Protein AF-K2FCQ3-F1 (afdb_monomer_lite)

Secondary structure (DSSP, 8-state):
---TTEEEEBTTT--EEEHHHHHHHHHHHHHHHHHHTTTS-EEE---GGGHHHHHHHHHHHTTT-TTEEEPPTTS-SHHHHHH-SEEEE-SSP-HHHHHHHHH-TT-EEEEE-TT-BTTGGGGTT-TT-EEE--HHHHHHHHHHHHTT----------TTS----HHHHHHT--

Fo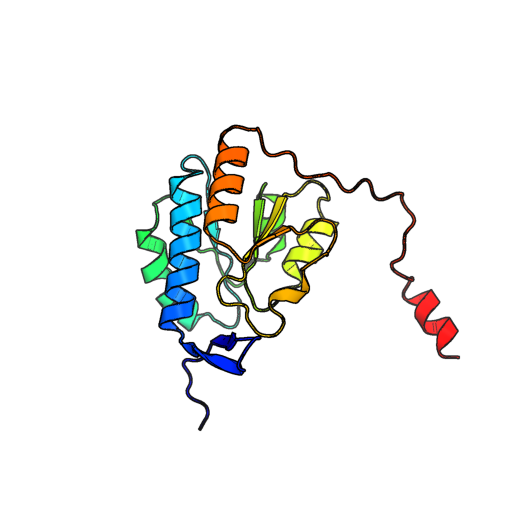ldseek 3Di:
DPPPFFDFAAQPPRHTDGNVNVLVVVLVLLLLLCVLVVVAAAEDADAQVCVVVVVVSCVSNVVSDPRYDYDHNPDDLVVVLVVDLEAEAEPPDDCSQVVSCVVPQNRQAEYEYCRNGRNSCVCPVPQSYHYHNDPVVVSVQSNCVSVVNRDDPGDPDPPDPDPQDPVNVVVVVD

Structure (mmCIF, N/CA/C/O backbone):
data_AF-K2FCQ3-F1
#
_entry.id   AF-K2FCQ3-F1
#
loop_
_atom_site.group_PDB
_atom_site.id
_atom_site.type_symbol
_atom_site.label_atom_id
_atom_site.label_alt_id
_atom_site.label_comp_id
_atom_site.label_asym_id
_atom_site.label_entity_id
_atom_site.label_seq_id
_atom_site.pdbx_PDB_ins_code
_atom_site.Cartn_x
_atom_site.Cartn_y
_atom_site.Cartn_z
_atom_site.occupancy
_atom_site.B_iso_or_equiv
_atom_site.auth_seq_id
_atom_site.auth_comp_id
_atom_site.auth_asym_id
_atom_site.auth_atom_id
_atom_site.pdbx_PDB_model_num
ATOM 1 N N . MET A 1 1 ? 17.551 -10.533 -24.564 1.00 32.94 1 MET A N 1
ATOM 2 C CA . MET A 1 1 ? 18.135 -9.844 -23.392 1.00 32.94 1 MET A CA 1
ATOM 3 C C . MET A 1 1 ? 17.050 -8.946 -22.824 1.00 32.94 1 MET A C 1
ATOM 5 O O . MET A 1 1 ? 16.776 -7.915 -23.417 1.00 32.94 1 MET A O 1
ATOM 9 N N . VAL A 1 2 ? 16.340 -9.397 -21.786 1.00 31.14 2 VAL A N 1
ATOM 10 C CA . VAL A 1 2 ? 15.328 -8.575 -21.105 1.00 31.14 2 VAL A CA 1
ATOM 11 C C . VAL A 1 2 ? 16.051 -7.861 -19.976 1.00 31.14 2 VAL A C 1
ATOM 13 O O . VAL A 1 2 ? 16.659 -8.511 -19.127 1.00 31.14 2 VAL A O 1
ATOM 16 N N . ASP A 1 3 ? 16.061 -6.538 -20.039 1.00 34.69 3 ASP A N 1
ATOM 17 C CA . ASP A 1 3 ? 16.759 -5.689 -19.086 1.00 34.69 3 ASP A CA 1
ATOM 18 C C . ASP A 1 3 ? 16.170 -5.890 -17.679 1.00 34.69 3 ASP A C 1
ATOM 20 O O . ASP A 1 3 ? 14.957 -5.797 -17.467 1.00 34.69 3 ASP A O 1
ATOM 24 N N . VAL A 1 4 ? 17.034 -6.203 -16.713 1.00 42.88 4 VAL A N 1
ATOM 25 C CA . VAL A 1 4 ? 16.699 -6.780 -15.392 1.00 42.88 4 VAL A CA 1
ATOM 26 C C . VAL A 1 4 ? 16.062 -5.750 -14.428 1.00 42.88 4 VAL A C 1
ATOM 28 O O . VAL A 1 4 ? 15.796 -6.048 -13.264 1.00 42.88 4 VAL A O 1
ATOM 31 N N . ASN A 1 5 ? 15.731 -4.552 -14.921 1.00 55.28 5 ASN A N 1
ATOM 32 C CA . ASN A 1 5 ? 15.358 -3.370 -14.129 1.00 55.28 5 ASN A CA 1
ATOM 33 C C . ASN A 1 5 ? 13.933 -2.847 -14.416 1.00 55.28 5 ASN A C 1
ATOM 35 O O . ASN A 1 5 ? 13.648 -1.657 -14.251 1.00 55.28 5 ASN A O 1
ATOM 39 N N . THR A 1 6 ? 13.029 -3.707 -14.889 1.00 55.84 6 THR A N 1
ATOM 40 C CA . THR A 1 6 ? 11.646 -3.339 -15.245 1.00 55.84 6 THR A CA 1
ATOM 41 C C . THR A 1 6 ? 10.645 -3.960 -14.265 1.00 55.84 6 THR A C 1
ATOM 43 O O . THR A 1 6 ? 10.781 -5.123 -13.886 1.00 55.84 6 THR A O 1
ATOM 46 N N . TYR A 1 7 ? 9.673 -3.163 -13.795 1.00 70.69 7 TYR A N 1
ATOM 47 C CA . TYR A 1 7 ? 8.660 -3.600 -12.812 1.00 70.69 7 TYR A CA 1
ATOM 48 C C . TYR A 1 7 ? 7.271 -3.814 -13.422 1.00 70.69 7 TYR A C 1
ATOM 50 O O . TYR A 1 7 ? 6.465 -4.504 -12.812 1.00 70.69 7 TYR A O 1
ATOM 58 N N . GLY A 1 8 ? 7.008 -3.269 -14.613 1.00 83.19 8 GLY A N 1
ATOM 59 C CA . GLY A 1 8 ? 5.718 -3.371 -15.290 1.00 83.19 8 GLY A CA 1
ATOM 60 C C . GLY A 1 8 ? 5.649 -2.501 -16.545 1.00 83.19 8 GLY A C 1
ATOM 61 O O . GLY A 1 8 ? 6.629 -1.848 -16.922 1.00 83.19 8 GLY A O 1
ATOM 62 N N . HIS A 1 9 ? 4.478 -2.485 -17.178 1.00 90.19 9 HIS A N 1
ATOM 63 C CA . HIS A 1 9 ? 4.165 -1.646 -18.338 1.00 90.19 9 HIS A CA 1
ATOM 64 C C . HIS A 1 9 ? 2.993 -0.732 -17.999 1.00 90.19 9 HIS A C 1
ATOM 66 O O . HIS A 1 9 ? 2.107 -1.131 -17.245 1.00 90.19 9 HIS A O 1
ATOM 72 N N . ARG A 1 10 ? 2.952 0.472 -18.567 1.00 93.00 10 ARG A N 1
ATOM 73 C CA . ARG A 1 10 ? 1.770 1.333 -18.457 1.00 93.00 10 ARG A CA 1
ATOM 74 C C . ARG A 1 10 ? 0.632 0.785 -19.312 1.00 93.00 10 ARG A C 1
ATOM 76 O O . ARG A 1 10 ? 0.857 0.302 -20.417 1.00 93.00 10 ARG A O 1
ATOM 83 N N . ARG A 1 11 ? -0.595 0.883 -18.816 1.00 93.62 11 ARG A N 1
ATOM 84 C CA . ARG A 1 11 ? -1.807 0.384 -19.476 1.00 93.62 11 ARG A CA 1
ATOM 85 C C . ARG A 1 11 ? -2.165 1.171 -20.736 1.00 93.62 11 ARG A C 1
ATOM 87 O O . ARG A 1 11 ? -2.703 0.591 -21.668 1.00 93.62 11 ARG A O 1
ATOM 94 N N . ASP A 1 12 ? -1.887 2.471 -20.761 1.00 92.56 12 ASP A N 1
ATOM 95 C CA . ASP A 1 12 ? -2.288 3.386 -21.836 1.00 92.56 12 ASP A CA 1
ATOM 96 C C . ASP A 1 12 ? -1.454 3.227 -23.114 1.00 92.56 12 ASP A C 1
ATOM 98 O O . ASP A 1 12 ? -1.988 3.316 -24.217 1.00 92.56 12 ASP A O 1
ATOM 102 N N . ASN A 1 13 ? -0.149 3.000 -22.970 1.00 93.50 13 ASN A N 1
ATOM 103 C CA . ASN A 1 13 ? 0.795 3.025 -24.091 1.00 93.50 13 ASN A CA 1
ATOM 104 C C . ASN A 1 13 ? 1.791 1.857 -24.100 1.00 93.50 13 ASN A C 1
ATOM 106 O O . ASN A 1 13 ? 2.672 1.822 -24.957 1.00 93.50 13 ASN A O 1
ATOM 110 N N . LEU A 1 14 ? 1.674 0.920 -23.152 1.00 90.44 14 LEU A N 1
ATOM 111 C CA . LEU A 1 14 ? 2.567 -0.233 -22.993 1.00 90.44 14 LEU A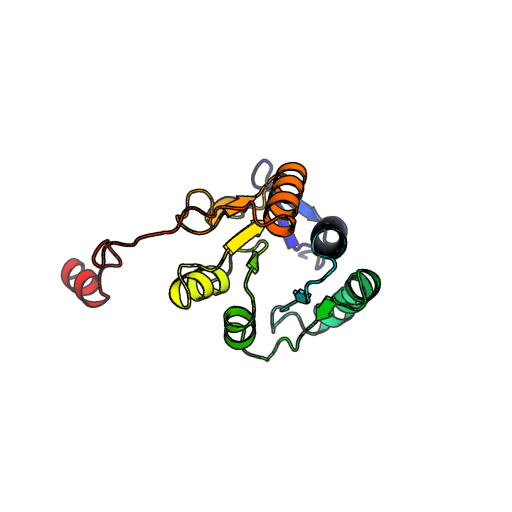 CA 1
ATOM 112 C C . LEU A 1 14 ? 4.049 0.145 -22.848 1.00 90.44 14 LEU A C 1
ATOM 114 O O . LEU A 1 14 ? 4.922 -0.700 -23.025 1.00 90.44 14 LEU A O 1
ATOM 118 N N . SER A 1 15 ? 4.364 1.398 -22.507 1.00 92.69 15 SER A N 1
ATOM 119 C CA . SER A 1 15 ? 5.738 1.792 -22.207 1.00 92.69 15 SER A CA 1
ATOM 120 C C . SER A 1 15 ? 6.190 1.161 -20.896 1.00 92.69 15 SER A C 1
ATOM 122 O O . SER A 1 15 ? 5.406 0.955 -19.965 1.00 92.69 15 SER A O 1
ATOM 124 N N . LEU A 1 16 ? 7.481 0.849 -20.826 1.00 91.12 16 LEU A N 1
ATOM 125 C CA . LEU A 1 16 ? 8.095 0.302 -19.625 1.00 91.12 16 LEU A CA 1
ATOM 126 C C . LEU A 1 16 ? 8.048 1.324 -18.489 1.00 91.12 16 LEU A C 1
ATOM 128 O O . LEU A 1 16 ? 8.357 2.499 -18.690 1.00 91.12 16 LEU A O 1
ATOM 132 N N . ILE A 1 17 ? 7.727 0.855 -17.284 1.00 89.31 17 ILE A N 1
ATOM 133 C CA . ILE A 1 17 ? 7.863 1.645 -16.061 1.00 89.31 17 ILE A CA 1
ATOM 134 C C . ILE A 1 17 ? 9.271 1.394 -15.499 1.00 89.31 17 ILE A C 1
ATOM 136 O O . ILE A 1 17 ? 9.564 0.269 -15.070 1.00 89.31 17 ILE A O 1
ATOM 140 N N . PRO A 1 18 ? 10.161 2.405 -15.478 1.00 88.00 18 PRO A N 1
ATOM 141 C CA . PRO A 1 18 ? 11.502 2.238 -14.935 1.00 88.00 18 PRO A CA 1
ATOM 142 C C . PRO A 1 18 ? 11.459 1.946 -13.432 1.00 88.00 18 PRO A C 1
ATOM 144 O O . PRO A 1 18 ? 10.721 2.601 -12.692 1.00 88.00 18 PRO A O 1
ATOM 147 N N . GLU A 1 19 ? 12.324 1.049 -12.950 1.00 82.44 19 GLU A N 1
ATOM 148 C CA . GLU A 1 19 ? 12.461 0.736 -11.518 1.00 82.44 19 GLU A CA 1
ATOM 149 C C . GLU A 1 19 ? 12.545 1.988 -10.640 1.00 82.44 19 GLU A C 1
ATOM 151 O O . GLU A 1 19 ? 11.828 2.119 -9.652 1.00 82.44 19 GLU A O 1
ATOM 156 N N . LYS A 1 20 ? 13.385 2.956 -11.017 1.00 83.12 20 LYS A N 1
ATOM 157 C CA . LYS A 1 20 ? 13.566 4.182 -10.233 1.00 83.12 20 LYS A CA 1
ATOM 158 C C . LYS A 1 20 ? 12.267 4.974 -10.078 1.00 83.12 20 LYS A C 1
ATOM 160 O O . LYS A 1 20 ? 12.042 5.561 -9.021 1.00 83.12 20 LYS A O 1
ATOM 165 N N . GLU A 1 21 ? 11.437 5.012 -11.116 1.00 87.81 21 GLU A N 1
ATOM 166 C CA . GLU A 1 21 ? 10.141 5.689 -11.071 1.00 87.81 21 GLU A CA 1
ATOM 167 C C . GLU A 1 21 ? 9.194 4.959 -10.113 1.00 87.81 21 GLU A C 1
ATOM 169 O O . GLU A 1 21 ? 8.630 5.565 -9.201 1.00 87.81 21 GLU A O 1
ATOM 174 N N . TYR A 1 22 ? 9.134 3.638 -10.255 1.00 84.19 22 TYR A N 1
ATOM 175 C CA . TYR A 1 22 ? 8.315 2.748 -9.446 1.00 84.19 22 TYR A CA 1
ATOM 176 C C . TYR A 1 22 ? 8.637 2.832 -7.947 1.00 84.19 22 TYR A C 1
ATOM 178 O O . TYR A 1 22 ? 7.762 3.029 -7.095 1.00 84.19 22 TYR A O 1
ATOM 186 N N . LEU A 1 23 ? 9.927 2.746 -7.616 1.00 83.50 23 LEU A N 1
ATOM 187 C CA . LEU A 1 23 ? 10.426 2.860 -6.249 1.00 83.50 23 LEU A CA 1
ATOM 188 C C . LEU A 1 23 ? 10.130 4.235 -5.662 1.00 83.50 23 LEU A C 1
ATOM 190 O O . LEU A 1 23 ? 9.672 4.336 -4.521 1.00 83.50 23 LEU A O 1
ATOM 194 N N . ARG A 1 24 ? 10.352 5.295 -6.446 1.00 86.06 24 ARG A N 1
ATOM 195 C CA . ARG A 1 24 ? 10.111 6.670 -6.013 1.00 86.06 24 ARG A CA 1
ATOM 196 C C . ARG A 1 24 ? 8.643 6.883 -5.647 1.00 86.06 24 ARG A C 1
ATOM 198 O O . ARG A 1 24 ? 8.379 7.448 -4.587 1.00 86.06 24 ARG A O 1
ATOM 205 N N . SER A 1 25 ? 7.705 6.387 -6.450 1.00 88.19 25 SER A N 1
ATOM 206 C CA . SER A 1 25 ? 6.272 6.474 -6.143 1.00 88.19 25 SER A CA 1
ATOM 207 C C . SER A 1 25 ? 5.903 5.734 -4.864 1.00 88.19 25 SER A C 1
ATOM 209 O O . SER A 1 25 ? 5.236 6.301 -4.001 1.00 88.19 25 SER A O 1
ATOM 211 N N . ARG A 1 26 ? 6.398 4.505 -4.672 1.00 88.44 26 ARG A N 1
ATOM 212 C CA . ARG A 1 26 ? 6.144 3.744 -3.435 1.00 88.44 26 ARG A CA 1
ATOM 213 C C . ARG A 1 26 ? 6.693 4.459 -2.198 1.00 88.44 26 ARG A C 1
ATOM 215 O O . ARG A 1 26 ? 5.990 4.580 -1.197 1.00 88.44 26 ARG A O 1
ATOM 222 N N . VAL A 1 27 ? 7.918 4.984 -2.276 1.00 88.19 27 VAL A N 1
ATOM 223 C CA . VAL A 1 27 ? 8.525 5.799 -1.207 1.00 88.19 27 VAL A CA 1
ATOM 224 C C . VAL A 1 27 ? 7.686 7.045 -0.924 1.00 88.19 27 VAL A C 1
ATOM 226 O O . VAL A 1 27 ? 7.444 7.363 0.239 1.00 88.19 27 VAL A O 1
ATOM 229 N N . PHE A 1 28 ? 7.202 7.740 -1.957 1.00 90.50 28 PHE A N 1
ATOM 230 C CA . PHE A 1 28 ? 6.322 8.896 -1.778 1.00 90.50 28 PHE A CA 1
ATOM 231 C C . PHE A 1 28 ? 5.030 8.534 -1.054 1.00 90.50 28 PHE A C 1
ATOM 233 O O . PHE A 1 28 ? 4.646 9.239 -0.122 1.00 90.50 28 PHE A O 1
ATOM 240 N N . VAL A 1 29 ? 4.393 7.427 -1.433 1.00 93.25 29 VAL A N 1
ATOM 241 C CA . VAL A 1 29 ? 3.171 6.940 -0.784 1.00 93.25 29 VAL A CA 1
ATOM 242 C C . VAL A 1 29 ? 3.438 6.612 0.688 1.00 93.25 29 VAL A C 1
ATOM 244 O O . VAL A 1 29 ? 2.710 7.085 1.560 1.00 93.25 29 VAL A O 1
ATOM 247 N N . ILE A 1 30 ? 4.520 5.895 0.999 1.00 92.25 30 ILE A N 1
ATOM 248 C CA . ILE A 1 30 ? 4.898 5.565 2.385 1.00 92.25 30 ILE A CA 1
ATOM 249 C C . ILE A 1 30 ? 5.188 6.829 3.203 1.00 92.25 30 ILE A C 1
ATOM 251 O O . ILE A 1 30 ? 4.703 6.960 4.328 1.00 92.25 30 ILE A O 1
ATOM 255 N N . ASN A 1 31 ? 5.924 7.790 2.640 1.00 91.25 31 ASN A N 1
ATOM 256 C CA . ASN A 1 31 ? 6.194 9.076 3.285 1.00 91.25 31 ASN A CA 1
ATOM 257 C C . ASN A 1 31 ? 4.917 9.875 3.539 1.00 91.25 31 ASN A C 1
ATOM 259 O O . ASN A 1 31 ? 4.753 10.463 4.609 1.00 91.25 31 ASN A O 1
ATOM 263 N N . LEU A 1 32 ? 3.997 9.882 2.576 1.00 94.19 32 LEU A N 1
ATOM 264 C CA . LEU A 1 32 ? 2.711 10.551 2.707 1.00 94.19 32 LEU A CA 1
ATOM 265 C C . LEU A 1 32 ? 1.891 9.948 3.855 1.00 94.19 32 LEU A C 1
ATOM 267 O O . LEU A 1 32 ? 1.424 10.692 4.723 1.00 94.19 32 LEU A O 1
ATOM 271 N N . VAL A 1 33 ? 1.783 8.616 3.900 1.00 95.12 33 VAL A N 1
ATOM 272 C CA . VAL A 1 33 ? 1.100 7.884 4.979 1.00 95.12 33 VAL A CA 1
ATOM 273 C C . VAL A 1 33 ? 1.762 8.177 6.324 1.00 95.12 33 VAL A C 1
ATOM 275 O O . VAL A 1 33 ? 1.085 8.612 7.252 1.00 95.12 33 VAL A O 1
ATOM 278 N N . SER A 1 34 ? 3.085 8.026 6.414 1.00 93.19 34 SER A N 1
ATOM 279 C CA . SER A 1 34 ? 3.877 8.274 7.627 1.00 93.19 34 SER A CA 1
ATOM 280 C C . SER A 1 34 ? 3.715 9.700 8.160 1.00 93.19 34 SER A C 1
ATOM 282 O O . SER A 1 34 ? 3.581 9.913 9.365 1.00 93.19 34 SER A O 1
ATOM 284 N N . A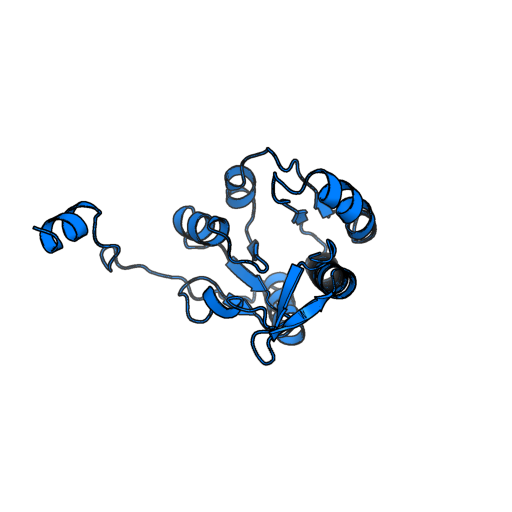RG A 1 35 ? 3.672 10.696 7.269 1.00 93.50 35 ARG A N 1
ATOM 285 C CA . ARG A 1 35 ? 3.500 12.106 7.638 1.00 93.50 35 ARG A CA 1
ATOM 286 C C . ARG A 1 35 ? 2.087 12.402 8.140 1.00 93.50 35 ARG A C 1
ATOM 288 O O . ARG A 1 35 ? 1.926 13.088 9.149 1.00 93.50 35 ARG A O 1
ATOM 295 N N . ILE A 1 36 ? 1.058 11.928 7.435 1.00 95.69 36 ILE A N 1
ATOM 296 C CA . ILE A 1 36 ? -0.339 12.245 7.769 1.00 95.69 36 ILE A CA 1
ATOM 297 C C . ILE A 1 36 ? -0.795 11.438 8.986 1.00 95.69 36 ILE A C 1
ATOM 299 O O . ILE A 1 36 ? -1.295 12.015 9.956 1.00 95.69 36 ILE A O 1
ATOM 303 N N . LEU A 1 37 ? -0.563 10.126 8.965 1.00 94.19 37 LEU A N 1
ATOM 304 C CA . LEU A 1 37 ? -0.894 9.186 10.032 1.00 94.19 37 LEU A CA 1
ATOM 305 C C . LEU A 1 37 ? 0.286 9.028 11.000 1.00 94.19 37 LEU A C 1
ATOM 307 O O . LEU A 1 37 ? 0.668 7.928 11.378 1.00 94.19 37 LEU A O 1
ATOM 311 N N . SER A 1 38 ? 0.857 10.144 11.454 1.00 92.19 38 SER A N 1
ATOM 312 C CA . SER A 1 38 ? 2.121 10.166 12.205 1.00 92.19 38 SER A CA 1
ATOM 313 C C . SER A 1 38 ? 2.129 9.391 13.520 1.00 92.19 38 SER A C 1
ATOM 315 O O . SER A 1 38 ? 3.201 9.126 14.058 1.00 92.19 38 SER A O 1
ATOM 317 N N . LYS A 1 39 ? 0.969 9.024 14.072 1.00 91.94 39 LYS A N 1
ATOM 318 C CA . LYS A 1 39 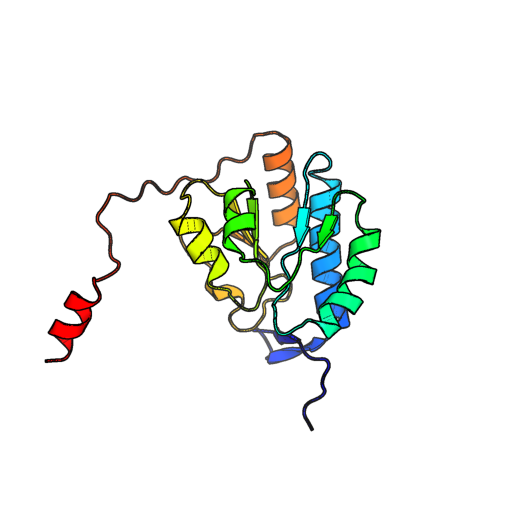? 0.853 8.191 15.283 1.00 91.94 39 LYS A CA 1
ATOM 319 C C . LYS A 1 39 ? 0.850 6.685 14.991 1.00 91.94 39 LYS A C 1
ATOM 321 O O . LYS A 1 39 ? 1.023 5.909 15.924 1.00 91.94 39 LYS A O 1
ATOM 326 N N . TRP A 1 40 ? 0.704 6.292 13.732 1.00 93.12 40 TRP A N 1
ATOM 327 C CA . TRP A 1 40 ? 0.526 4.910 13.306 1.00 93.12 40 TRP A CA 1
ATOM 328 C C . TRP A 1 40 ? 1.870 4.219 13.062 1.00 93.12 40 TRP A C 1
ATOM 330 O O . TRP A 1 40 ? 2.879 4.867 12.772 1.00 93.12 40 TRP A O 1
ATOM 340 N N . ARG A 1 41 ? 1.882 2.891 13.206 1.00 94.25 41 ARG A N 1
ATOM 341 C CA . ARG A 1 41 ? 2.999 2.034 12.786 1.00 94.25 41 ARG A CA 1
ATOM 342 C C . ARG A 1 41 ? 2.731 1.548 11.367 1.00 94.25 41 ARG A C 1
ATOM 344 O O . ARG A 1 41 ? 1.591 1.233 11.043 1.00 94.25 41 ARG A O 1
ATOM 351 N N . ILE A 1 42 ? 3.770 1.493 10.540 1.00 93.81 42 ILE A N 1
ATOM 352 C CA . ILE A 1 42 ? 3.667 1.061 9.144 1.00 93.81 42 ILE A CA 1
ATOM 353 C C . ILE A 1 42 ? 4.516 -0.191 8.975 1.00 93.81 42 ILE A C 1
ATOM 355 O O . ILE A 1 42 ? 5.724 -0.150 9.203 1.00 93.81 42 ILE A O 1
ATOM 359 N N . TYR A 1 43 ? 3.886 -1.283 8.552 1.00 93.31 43 TYR A N 1
ATOM 360 C CA . TYR A 1 43 ? 4.560 -2.533 8.217 1.00 93.31 43 TYR A CA 1
ATOM 361 C C . TYR A 1 43 ? 4.640 -2.670 6.698 1.00 93.31 43 TYR A C 1
ATOM 363 O O . TYR A 1 43 ? 3.620 -2.664 6.014 1.00 93.31 43 TYR A O 1
ATOM 371 N N . ILE A 1 44 ? 5.853 -2.785 6.163 1.00 91.31 44 ILE A N 1
ATOM 372 C CA . ILE A 1 44 ? 6.085 -3.061 4.744 1.00 91.31 44 ILE A CA 1
ATOM 373 C C . ILE A 1 44 ? 6.341 -4.555 4.617 1.00 91.31 44 ILE A C 1
ATOM 375 O O . ILE A 1 44 ? 7.385 -5.026 5.068 1.00 91.31 44 ILE A O 1
ATOM 379 N N . LYS A 1 45 ? 5.397 -5.284 4.006 1.00 90.56 45 LYS A N 1
ATOM 380 C CA . LYS A 1 45 ? 5.520 -6.717 3.721 1.00 90.56 45 LYS A CA 1
ATOM 381 C C . LYS A 1 45 ? 6.081 -6.938 2.314 1.00 90.56 45 LYS A C 1
ATOM 383 O O . LYS A 1 45 ? 5.341 -6.811 1.340 1.00 90.56 45 LYS A O 1
ATOM 388 N N . PRO A 1 46 ? 7.371 -7.269 2.177 1.00 86.12 46 PRO A N 1
ATOM 389 C CA . PRO A 1 46 ? 7.937 -7.574 0.875 1.00 86.12 46 PRO A CA 1
ATOM 390 C C . PRO A 1 46 ? 7.520 -8.955 0.352 1.00 86.12 46 PRO A C 1
ATOM 392 O O . PRO A 1 46 ? 7.146 -9.853 1.117 1.00 86.12 46 PRO A O 1
ATOM 395 N N . HIS A 1 47 ? 7.657 -9.134 -0.965 1.00 82.25 47 HIS A N 1
ATOM 396 C CA . HIS A 1 47 ? 7.501 -10.428 -1.622 1.00 82.25 47 HIS A CA 1
ATOM 397 C C . HIS A 1 47 ? 8.684 -11.357 -1.268 1.00 82.25 47 HIS A C 1
ATOM 399 O O . HIS A 1 47 ? 9.836 -10.903 -1.315 1.00 82.25 47 HIS A O 1
ATOM 405 N N . PRO A 1 48 ? 8.445 -12.645 -0.942 1.00 79.56 48 PRO A N 1
ATOM 406 C CA . PRO A 1 48 ? 9.496 -13.572 -0.508 1.00 79.56 48 PRO A CA 1
ATOM 407 C C . PRO A 1 48 ? 10.574 -13.796 -1.571 1.00 79.56 48 PRO A C 1
ATOM 409 O O . PRO A 1 48 ? 11.756 -13.849 -1.251 1.00 79.56 48 PRO A O 1
ATOM 412 N N . MET A 1 49 ? 10.194 -13.831 -2.851 1.00 76.19 49 MET A N 1
ATOM 413 C CA . MET A 1 49 ? 11.148 -14.039 -3.952 1.00 76.19 49 MET A CA 1
ATOM 414 C C . MET A 1 49 ? 12.041 -12.829 -4.257 1.00 76.19 49 MET A C 1
ATOM 416 O O . MET A 1 49 ? 12.879 -12.897 -5.148 1.00 76.19 49 MET A O 1
ATOM 420 N N . TRP A 1 50 ? 11.858 -11.704 -3.564 1.00 70.88 50 TRP A N 1
ATOM 421 C CA . TRP A 1 50 ? 12.602 -10.466 -3.816 1.00 70.88 50 TRP A CA 1
ATOM 422 C C . TRP A 1 50 ? 13.649 -10.183 -2.734 1.00 70.88 50 TRP A C 1
ATOM 424 O O . TRP A 1 50 ? 13.996 -9.026 -2.524 1.00 70.88 50 TRP A O 1
ATOM 434 N N . ALA A 1 51 ? 14.148 -11.212 -2.039 1.00 61.66 51 ALA A N 1
ATOM 435 C CA . ALA A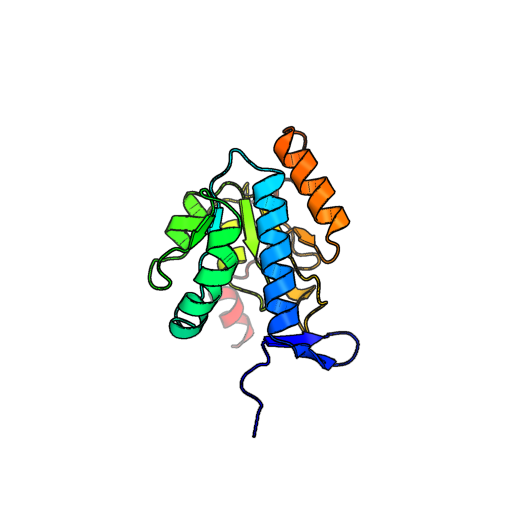 1 51 ? 15.051 -11.088 -0.888 1.00 61.66 51 ALA A CA 1
ATOM 436 C C . ALA A 1 51 ? 16.195 -10.073 -1.101 1.00 61.66 51 ALA A C 1
ATOM 438 O O . ALA A 1 51 ? 16.346 -9.157 -0.292 1.00 61.66 51 ALA A O 1
ATOM 439 N N . ASP A 1 52 ? 16.909 -10.146 -2.227 1.00 61.12 52 ASP A N 1
ATOM 440 C CA . ASP A 1 52 ? 18.006 -9.216 -2.533 1.00 61.12 52 ASP A CA 1
ATOM 441 C C . ASP A 1 52 ? 17.511 -7.786 -2.783 1.00 61.12 52 ASP A C 1
ATOM 443 O O . ASP A 1 52 ? 18.062 -6.822 -2.250 1.00 61.12 52 ASP A O 1
ATOM 447 N N . ARG A 1 53 ? 16.407 -7.627 -3.525 1.00 65.50 53 ARG A N 1
ATOM 448 C CA . ARG A 1 53 ? 15.775 -6.317 -3.766 1.00 65.50 53 ARG A CA 1
ATOM 449 C C . ARG A 1 53 ? 15.236 -5.708 -2.472 1.00 65.50 53 ARG A C 1
ATOM 451 O O . ARG A 1 53 ? 15.293 -4.494 -2.307 1.00 65.50 53 ARG A O 1
ATOM 458 N N . ASN A 1 54 ? 14.790 -6.521 -1.517 1.00 63.50 54 ASN A N 1
ATOM 459 C CA . ASN A 1 54 ? 14.288 -6.056 -0.223 1.00 63.50 54 ASN A CA 1
ATOM 460 C C . ASN A 1 54 ? 15.380 -5.375 0.616 1.00 63.50 54 ASN A C 1
ATOM 462 O O . ASN A 1 54 ? 15.089 -4.410 1.323 1.00 63.50 54 ASN A O 1
ATOM 466 N N . ILE A 1 55 ? 16.639 -5.810 0.488 1.00 61.97 55 ILE A N 1
ATOM 467 C CA . ILE A 1 55 ? 17.793 -5.149 1.119 1.00 61.97 55 ILE A CA 1
ATOM 468 C C . ILE A 1 55 ? 18.021 -3.758 0.504 1.00 61.97 55 ILE A C 1
ATOM 470 O O . ILE A 1 55 ? 18.288 -2.796 1.226 1.00 61.97 55 ILE A O 1
ATOM 474 N N . TYR A 1 56 ? 17.862 -3.613 -0.815 1.00 65.06 56 TYR A N 1
ATOM 475 C CA . TYR A 1 56 ? 17.930 -2.304 -1.477 1.00 65.06 56 TYR A CA 1
ATOM 476 C C . TYR A 1 56 ? 16.752 -1.404 -1.091 1.00 65.06 56 TYR A C 1
ATOM 478 O O . TYR A 1 56 ? 16.959 -0.241 -0.744 1.00 65.06 56 TYR A O 1
ATOM 486 N N . LEU A 1 57 ? 15.533 -1.948 -1.065 1.00 66.38 57 LEU A N 1
ATOM 487 C CA . LEU A 1 57 ? 14.320 -1.254 -0.623 1.00 66.38 57 LEU A CA 1
ATOM 488 C C . LEU A 1 57 ? 14.437 -0.738 0.814 1.00 66.38 57 LEU A C 1
ATOM 490 O O . LEU A 1 57 ? 13.969 0.362 1.116 1.00 66.38 57 LEU A O 1
ATOM 494 N N . LYS A 1 58 ? 15.121 -1.489 1.684 1.00 69.81 58 LYS A N 1
ATOM 495 C CA . LYS A 1 58 ? 15.388 -1.091 3.067 1.00 69.81 58 LYS A CA 1
ATOM 496 C C . LYS A 1 58 ? 16.084 0.259 3.168 1.00 69.81 58 LYS A C 1
ATOM 498 O O . LYS A 1 58 ? 15.590 1.119 3.891 1.00 69.81 58 LYS A O 1
ATOM 503 N N . LYS A 1 59 ? 17.088 0.526 2.330 1.00 71.94 59 LYS A N 1
ATOM 504 C CA . LYS A 1 59 ? 17.768 1.835 2.286 1.00 71.94 59 LYS A CA 1
ATOM 505 C C . LYS A 1 59 ? 16.831 2.994 1.919 1.00 71.94 59 LYS A C 1
ATOM 507 O O . LYS A 1 59 ? 17.003 4.110 2.407 1.00 71.94 59 LYS A O 1
ATOM 512 N N . TYR A 1 60 ? 15.841 2.750 1.061 1.00 73.00 60 TYR A N 1
ATOM 513 C CA . TYR A 1 60 ? 14.876 3.776 0.658 1.00 73.00 60 TYR A CA 1
ATOM 514 C C . TYR A 1 60 ? 13.821 4.039 1.737 1.00 73.00 60 TYR A C 1
ATOM 516 O O . TYR A 1 60 ? 13.416 5.185 1.938 1.00 73.00 60 TYR A O 1
ATOM 524 N N . TYR A 1 61 ? 13.388 2.997 2.449 1.00 73.56 61 TYR A N 1
ATOM 525 C CA . TYR A 1 61 ? 12.310 3.106 3.431 1.00 73.56 61 TYR A CA 1
ATOM 526 C C . TYR A 1 61 ? 12.781 3.449 4.848 1.00 73.56 61 TYR A C 1
ATOM 528 O O . TYR A 1 61 ? 12.030 4.089 5.582 1.00 73.56 61 TYR A O 1
ATOM 536 N N . GLU A 1 62 ? 14.017 3.112 5.229 1.00 69.00 62 GLU A N 1
ATOM 537 C CA . GLU A 1 62 ? 14.592 3.466 6.541 1.00 69.00 62 GLU A CA 1
ATOM 538 C C . GLU A 1 62 ? 14.599 4.979 6.793 1.00 69.00 62 GLU A C 1
ATOM 540 O O . GLU A 1 62 ? 14.409 5.430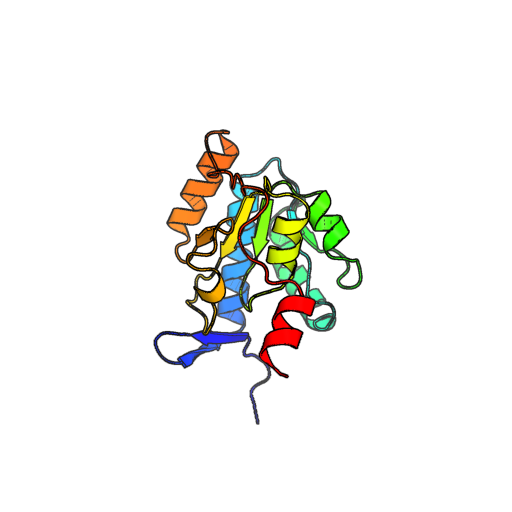 7.922 1.00 69.00 62 GLU A O 1
ATOM 545 N N . ASN A 1 63 ? 14.723 5.772 5.727 1.00 71.06 63 ASN A N 1
ATOM 546 C CA . ASN A 1 63 ? 14.701 7.231 5.803 1.00 71.06 63 ASN A CA 1
ATOM 547 C C . ASN A 1 63 ? 13.283 7.826 5.890 1.00 71.06 63 ASN A C 1
ATOM 549 O O . ASN A 1 63 ? 13.145 9.032 6.087 1.00 71.06 63 ASN A O 1
ATOM 553 N N . CYS A 1 64 ? 12.223 7.020 5.748 1.00 72.50 64 CYS A N 1
ATOM 554 C CA . CYS A 1 64 ? 10.849 7.531 5.707 1.00 72.50 64 CYS A CA 1
ATOM 555 C C . CYS A 1 64 ? 10.314 7.922 7.095 1.00 72.50 64 CYS A C 1
ATOM 557 O O . CYS A 1 64 ? 9.601 8.916 7.233 1.00 72.50 64 CYS A O 1
ATOM 559 N N . SER A 1 65 ? 10.600 7.120 8.129 1.00 76.69 65 SER A N 1
ATOM 560 C CA . SER A 1 65 ? 10.256 7.389 9.537 1.00 76.69 65 SER A CA 1
ATOM 561 C C . SER A 1 65 ? 10.685 6.228 10.428 1.00 76.69 65 SER A C 1
ATOM 563 O O . SER A 1 65 ? 10.594 5.070 10.030 1.00 76.69 65 SER A O 1
ATOM 565 N N . ARG A 1 66 ? 11.006 6.513 11.698 1.00 78.44 66 ARG A N 1
ATOM 566 C CA . ARG A 1 66 ? 11.264 5.489 12.734 1.00 78.44 66 ARG A CA 1
ATOM 567 C C . ARG A 1 66 ? 10.077 4.545 12.995 1.00 78.44 66 ARG A C 1
ATOM 569 O O . ARG A 1 66 ? 10.221 3.579 13.733 1.00 78.44 66 ARG A O 1
ATOM 576 N N . LYS A 1 67 ? 8.894 4.848 12.451 1.00 85.31 67 LYS A N 1
ATOM 577 C CA . LYS A 1 67 ? 7.666 4.044 12.593 1.00 85.31 67 LYS A CA 1
ATOM 578 C C . LYS A 1 67 ? 7.408 3.109 11.413 1.00 85.31 67 LYS A C 1
ATOM 580 O O . LYS A 1 67 ? 6.441 2.350 11.459 1.00 85.31 67 LYS A O 1
ATOM 585 N N . VAL A 1 68 ? 8.238 3.187 10.374 1.00 89.25 68 VAL A N 1
ATOM 586 C CA . VAL A 1 68 ? 8.205 2.279 9.229 1.00 89.25 68 VAL A CA 1
ATOM 587 C C . VAL A 1 68 ? 9.103 1.090 9.545 1.00 89.25 68 VAL A C 1
ATOM 589 O O . VAL A 1 68 ? 10.281 1.253 9.850 1.00 89.25 68 VAL A O 1
ATOM 592 N N . MET A 1 69 ? 8.535 -0.107 9.481 1.00 89.31 69 MET A N 1
ATOM 593 C CA . MET A 1 69 ? 9.230 -1.364 9.709 1.00 89.31 69 MET A CA 1
ATOM 594 C C . MET A 1 69 ? 9.063 -2.245 8.480 1.00 89.31 69 MET A C 1
ATOM 596 O O . MET A 1 69 ? 7.943 -2.546 8.072 1.00 89.31 69 MET A O 1
ATOM 600 N N . ILE A 1 70 ? 10.177 -2.674 7.897 1.00 88.69 70 ILE A N 1
ATOM 601 C CA . ILE A 1 70 ? 10.161 -3.740 6.896 1.00 88.69 70 ILE A CA 1
ATOM 602 C C . ILE A 1 70 ? 10.223 -5.053 7.646 1.00 88.69 70 ILE A C 1
ATOM 604 O O . ILE A 1 70 ? 11.111 -5.255 8.475 1.00 88.69 70 ILE A O 1
ATOM 608 N N . VAL A 1 71 ? 9.257 -5.911 7.364 1.00 89.88 71 VAL A N 1
ATOM 609 C CA . VAL A 1 71 ? 9.114 -7.193 8.045 1.00 89.88 71 VAL A CA 1
ATOM 610 C C . VAL A 1 71 ? 9.767 -8.301 7.234 1.00 89.88 71 VAL A C 1
ATOM 612 O O . VAL A 1 71 ? 10.064 -8.120 6.051 1.00 89.88 71 VAL A O 1
ATOM 615 N N . ASP A 1 72 ? 9.993 -9.445 7.872 1.00 88.00 72 ASP A N 1
ATOM 616 C CA . ASP A 1 72 ? 10.575 -10.605 7.208 1.00 88.00 72 ASP A CA 1
ATOM 617 C C . ASP A 1 72 ? 9.690 -11.042 6.015 1.00 88.00 72 ASP A C 1
ATOM 619 O O . ASP A 1 72 ? 8.484 -11.269 6.186 1.00 88.00 72 ASP A O 1
ATOM 623 N N . PRO A 1 73 ? 10.247 -11.146 4.791 1.00 86.94 73 PRO A N 1
ATOM 624 C CA . PRO A 1 73 ? 9.521 -11.648 3.632 1.00 86.94 73 PRO A CA 1
ATOM 625 C C . PRO A 1 73 ? 8.929 -13.055 3.812 1.00 86.94 73 PRO A C 1
ATOM 627 O O . PRO A 1 73 ? 7.931 -13.357 3.153 1.00 86.94 73 PRO A O 1
ATOM 630 N N . LEU A 1 74 ? 9.521 -13.896 4.664 1.00 88.88 74 LEU A N 1
ATOM 631 C CA . LEU A 1 74 ? 9.091 -15.276 4.910 1.00 88.88 74 LEU A CA 1
ATOM 632 C C . LEU A 1 74 ? 7.972 -15.382 5.948 1.00 88.88 74 LEU A C 1
ATOM 634 O O . LEU A 1 74 ? 7.285 -16.400 6.001 1.00 88.88 74 LEU A O 1
ATOM 638 N N . GLU A 1 75 ? 7.752 -14.343 6.754 1.00 91.31 75 GLU A N 1
ATOM 639 C CA . GLU A 1 75 ? 6.619 -14.343 7.671 1.00 91.31 75 GLU A CA 1
ATOM 640 C C . GLU A 1 75 ? 5.283 -14.281 6.904 1.00 91.31 75 GLU A C 1
ATOM 642 O O . GLU A 1 75 ? 5.178 -13.591 5.882 1.00 91.31 75 GLU A O 1
ATOM 647 N N . PRO A 1 76 ? 4.233 -14.966 7.389 1.00 90.81 76 PRO A N 1
ATOM 648 C CA . PRO A 1 76 ? 2.936 -14.980 6.725 1.00 90.81 76 PRO A CA 1
ATOM 649 C C . PRO A 1 76 ? 2.311 -13.582 6.707 1.00 90.81 76 PRO A C 1
ATOM 651 O O . PRO A 1 76 ? 2.364 -12.842 7.693 1.00 90.81 76 PRO A O 1
ATOM 654 N N . ALA A 1 77 ? 1.687 -13.221 5.583 1.00 90.25 77 ALA A N 1
ATOM 655 C CA . ALA A 1 77 ? 1.006 -11.935 5.443 1.00 90.25 77 ALA A CA 1
ATOM 656 C C . ALA A 1 77 ? -0.186 -11.803 6.410 1.00 90.25 77 ALA A C 1
ATOM 658 O O . ALA A 1 77 ? -0.430 -10.708 6.912 1.00 90.25 77 ALA A O 1
ATOM 659 N N . ASP A 1 78 ? -0.859 -12.911 6.735 1.00 91.25 78 ASP A N 1
ATOM 660 C CA . ASP A 1 78 ? -2.032 -12.963 7.621 1.00 91.25 78 ASP A CA 1
ATOM 661 C C . ASP A 1 78 ? -1.774 -12.320 8.987 1.00 91.25 78 ASP A C 1
ATOM 663 O O . ASP A 1 78 ? -2.541 -11.473 9.436 1.00 91.25 78 ASP A O 1
ATOM 667 N N . LYS A 1 79 ? -0.606 -12.593 9.583 1.00 92.56 79 LYS A N 1
ATOM 668 C CA . LYS A 1 79 ? -0.157 -11.976 10.844 1.00 92.56 79 LYS A CA 1
ATOM 669 C C . LYS A 1 79 ? -0.204 -10.446 10.798 1.00 92.56 79 LYS A C 1
ATOM 671 O O . LYS A 1 79 ? -0.463 -9.792 11.809 1.00 92.56 79 LYS A O 1
ATOM 676 N N . TYR A 1 80 ? 0.116 -9.864 9.646 1.00 93.19 80 TYR A N 1
ATOM 677 C CA . TYR A 1 80 ? 0.138 -8.417 9.445 1.00 93.19 80 TYR A CA 1
ATOM 678 C C . TYR A 1 80 ? -1.223 -7.871 9.056 1.00 93.19 80 TYR A C 1
ATOM 680 O O . TYR A 1 80 ? -1.564 -6.767 9.479 1.00 93.19 80 TYR A O 1
ATOM 688 N N . ILE A 1 81 ? -2.004 -8.647 8.306 1.00 92.50 81 ILE A N 1
ATOM 689 C CA . ILE A 1 81 ? -3.392 -8.322 7.999 1.00 92.50 81 ILE A CA 1
ATOM 690 C C . ILE A 1 81 ? -4.174 -8.171 9.302 1.00 92.50 81 ILE A C 1
ATOM 692 O O . ILE A 1 81 ? -4.729 -7.101 9.543 1.00 92.50 81 ILE A O 1
ATOM 696 N N . GLU A 1 82 ? -4.151 -9.177 10.178 1.00 91.25 82 GLU A N 1
ATOM 697 C CA . GLU A 1 82 ? -4.878 -9.186 11.456 1.00 91.25 82 GLU A CA 1
ATOM 698 C C . GLU A 1 82 ? -4.599 -7.931 12.292 1.00 91.25 82 GLU A C 1
ATOM 700 O O . GLU A 1 82 ? -5.527 -7.283 12.773 1.00 91.25 82 GLU A O 1
ATOM 705 N N . ARG A 1 83 ? -3.325 -7.534 12.389 1.00 91.12 83 ARG A N 1
ATOM 706 C CA . ARG A 1 83 ? -2.854 -6.411 13.217 1.00 91.12 83 ARG A CA 1
ATOM 707 C C . ARG A 1 83 ? -3.101 -5.023 12.629 1.00 91.12 83 ARG A C 1
ATOM 709 O O . ARG A 1 83 ? -2.875 -4.039 13.329 1.00 91.12 83 ARG A O 1
ATOM 716 N N . SER A 1 84 ? -3.468 -4.930 11.355 1.00 93.69 84 SER A N 1
ATOM 717 C CA . SER A 1 84 ? -3.547 -3.651 10.647 1.00 93.69 84 SER A CA 1
ATOM 718 C C . SER A 1 84 ? -4.990 -3.193 10.500 1.00 93.69 84 SER A C 1
ATOM 720 O O . SER A 1 84 ? -5.808 -3.925 9.949 1.00 93.69 84 SER A O 1
ATOM 722 N N . ASP A 1 85 ? -5.307 -1.960 10.896 1.00 92.19 85 ASP A N 1
ATOM 723 C CA . ASP A 1 85 ? -6.634 -1.384 10.615 1.00 92.19 85 ASP A CA 1
ATOM 724 C C . ASP A 1 85 ? -6.789 -0.990 9.134 1.00 92.19 85 ASP A C 1
ATOM 726 O O . ASP A 1 85 ? -7.900 -0.882 8.611 1.00 92.19 85 ASP A O 1
ATOM 730 N N . ILE A 1 86 ? -5.659 -0.759 8.452 1.00 94.50 86 ILE A N 1
ATOM 731 C CA . ILE A 1 86 ? -5.594 -0.305 7.062 1.00 94.50 86 ILE A CA 1
ATOM 732 C C . ILE A 1 86 ? -4.576 -1.145 6.297 1.00 94.50 86 ILE A C 1
ATOM 734 O O . ILE A 1 86 ? -3.438 -1.300 6.740 1.00 94.50 86 ILE A O 1
ATOM 738 N N . ILE A 1 87 ? -4.965 -1.618 5.115 1.00 95.19 87 ILE A N 1
ATOM 739 C CA . ILE A 1 87 ? -4.098 -2.328 4.173 1.00 95.19 87 ILE A CA 1
ATOM 740 C C . ILE A 1 87 ? -3.911 -1.469 2.924 1.00 95.19 87 ILE A C 1
ATOM 742 O O . ILE A 1 87 ? -4.880 -0.954 2.366 1.00 95.19 87 ILE A O 1
ATOM 746 N N . VAL A 1 88 ? -2.665 -1.321 2.472 1.00 95.38 88 VAL A N 1
ATOM 747 C CA . VAL A 1 88 ? -2.324 -0.622 1.226 1.00 95.38 88 VAL A CA 1
ATOM 748 C C . VAL A 1 88 ? -1.591 -1.593 0.310 1.00 95.38 88 VAL A C 1
ATOM 750 O O . VAL A 1 88 ? -0.467 -2.000 0.599 1.00 95.38 88 VAL A O 1
ATOM 753 N N . GLY A 1 89 ? -2.246 -1.975 -0.780 1.00 93.75 89 GLY A N 1
ATOM 754 C CA . GLY A 1 89 ? -1.667 -2.750 -1.867 1.00 93.75 89 GLY A CA 1
ATOM 755 C C . GLY A 1 89 ? -1.156 -1.859 -2.993 1.00 93.75 89 GLY A C 1
ATOM 756 O O . GLY A 1 89 ? -1.615 -0.732 -3.179 1.00 93.75 89 GLY A O 1
ATOM 757 N N . PHE A 1 90 ? -0.226 -2.406 -3.764 1.00 91.12 90 PHE A N 1
ATOM 758 C CA . PHE A 1 90 ? 0.294 -1.823 -4.996 1.00 91.12 90 PHE A CA 1
ATOM 759 C C . PHE A 1 90 ? 0.256 -2.894 -6.087 1.00 91.12 90 PHE A C 1
ATOM 761 O O . PHE A 1 90 ? 0.280 -4.078 -5.739 1.00 91.12 90 PHE A O 1
ATOM 768 N N . PRO A 1 91 ? 0.271 -2.503 -7.369 1.00 88.69 91 PRO A N 1
ATOM 769 C CA . PRO A 1 91 ? 0.587 -3.412 -8.457 1.00 88.69 91 PRO A CA 1
ATOM 770 C C . PRO A 1 91 ? 1.875 -4.221 -8.226 1.00 88.69 91 PRO A C 1
ATOM 772 O O . PRO A 1 91 ? 2.762 -3.750 -7.504 1.00 88.69 91 PRO A O 1
ATOM 775 N N . PRO A 1 92 ? 1.995 -5.423 -8.818 1.00 85.38 92 PRO A N 1
ATOM 776 C CA . PRO A 1 92 ? 0.913 -6.163 -9.475 1.00 85.38 92 PRO A CA 1
ATOM 777 C C . PRO A 1 92 ? -0.156 -6.640 -8.464 1.00 85.38 92 PRO A C 1
ATOM 779 O O . PRO A 1 92 ? 0.127 -6.715 -7.264 1.00 85.38 92 PRO A O 1
ATOM 782 N N . PRO A 1 93 ? -1.381 -6.974 -8.917 1.00 84.19 93 PRO A N 1
ATOM 783 C CA . PRO A 1 93 ? -2.448 -7.445 -8.039 1.00 84.19 93 PRO A CA 1
ATOM 784 C C . PRO A 1 93 ? -2.015 -8.618 -7.151 1.00 84.19 93 PRO A C 1
ATOM 786 O O . PRO A 1 93 ? -1.360 -9.554 -7.605 1.00 84.19 93 PRO A O 1
ATOM 789 N N . SER A 1 94 ? -2.407 -8.586 -5.875 1.00 84.00 94 SER A N 1
ATOM 790 C CA . SER A 1 94 ? -2.068 -9.624 -4.898 1.00 84.00 94 SER A CA 1
ATOM 791 C C . SER A 1 94 ? -3.317 -10.211 -4.257 1.00 84.00 94 SER A C 1
ATOM 793 O O . SER A 1 94 ? -4.219 -9.482 -3.838 1.00 84.00 94 SER A O 1
ATOM 795 N N . THR A 1 95 ? -3.316 -11.533 -4.082 1.00 86.38 95 THR A N 1
ATOM 796 C CA . THR A 1 95 ? -4.353 -12.266 -3.344 1.00 86.38 95 THR A CA 1
ATOM 797 C C . THR A 1 95 ? -4.474 -11.819 -1.887 1.00 86.38 95 THR A C 1
ATOM 799 O O . THR A 1 95 ? -5.555 -11.904 -1.315 1.00 86.38 95 THR A O 1
ATOM 802 N N . THR A 1 96 ? -3.410 -11.238 -1.320 1.00 88.94 96 THR A N 1
ATOM 803 C CA . THR A 1 96 ? -3.364 -10.679 0.043 1.00 88.94 96 THR A CA 1
ATOM 804 C C . THR A 1 96 ? -4.519 -9.712 0.330 1.00 88.94 96 THR A C 1
ATOM 806 O O . THR A 1 96 ? -5.034 -9.674 1.448 1.00 88.94 96 THR A O 1
ATOM 809 N N . LEU A 1 97 ? -4.961 -8.934 -0.666 1.00 90.44 97 LEU A N 1
ATOM 810 C CA . LEU A 1 97 ? -6.062 -7.981 -0.489 1.00 90.44 97 LEU A CA 1
ATOM 811 C C . LEU A 1 97 ? -7.415 -8.685 -0.379 1.00 90.44 97 LEU A C 1
ATOM 813 O O . LEU A 1 97 ? -8.227 -8.303 0.460 1.00 90.44 97 LEU A O 1
ATOM 817 N N . PHE A 1 98 ? -7.631 -9.755 -1.150 1.00 86.19 98 PHE A N 1
ATOM 818 C CA . PHE A 1 98 ? -8.819 -10.598 -1.004 1.00 86.19 98 PHE A CA 1
ATOM 819 C C . PHE A 1 98 ? -8.821 -11.306 0.349 1.00 86.19 98 PHE A C 1
ATOM 821 O O . PHE A 1 98 ? -9.829 -11.273 1.053 1.00 86.19 98 PHE A O 1
ATOM 828 N N . THR A 1 99 ? -7.683 -11.867 0.765 1.00 88.00 99 THR A N 1
ATOM 829 C CA . THR A 1 99 ? -7.546 -12.482 2.093 1.00 88.00 99 THR A CA 1
ATOM 830 C C . THR A 1 99 ? -7.858 -11.482 3.206 1.00 88.00 99 THR A C 1
ATOM 832 O O . THR A 1 99 ? -8.576 -11.815 4.146 1.00 88.00 99 THR A O 1
ATOM 835 N N . SER A 1 100 ? -7.414 -10.228 3.062 1.00 88.56 100 SER A N 1
ATOM 836 C CA . SER A 1 100 ? -7.719 -9.156 4.019 1.00 88.56 100 SER A CA 1
ATOM 837 C C . SER A 1 100 ? -9.217 -8.896 4.152 1.00 88.56 100 SER A C 1
ATOM 839 O O . SER A 1 100 ? -9.715 -8.745 5.265 1.00 88.56 100 SER A O 1
ATOM 841 N N . MET A 1 101 ? -9.941 -8.886 3.030 1.00 86.75 101 MET A N 1
ATOM 842 C CA . MET A 1 101 ? -11.397 -8.731 3.033 1.00 86.75 101 MET A CA 1
ATOM 843 C C . MET A 1 101 ? -12.122 -9.914 3.675 1.00 86.75 101 MET A C 1
ATOM 845 O O . MET A 1 101 ? -13.140 -9.717 4.336 1.00 86.75 101 MET A O 1
ATOM 849 N N . LEU A 1 102 ? -11.639 -11.137 3.432 1.00 85.75 102 LEU A N 1
ATOM 850 C CA . LEU A 1 102 ? -12.247 -12.358 3.961 1.00 85.75 102 LEU A CA 1
ATOM 851 C C . LEU A 1 102 ? -12.041 -12.487 5.473 1.00 85.75 102 LEU A C 1
ATOM 853 O O . LEU A 1 102 ? -12.953 -12.934 6.164 1.00 85.75 102 LEU A O 1
ATOM 857 N N . GLN A 1 103 ? -10.875 -12.080 5.981 1.00 84.94 103 GLN A N 1
ATOM 858 C CA . GLN A 1 103 ? -10.579 -12.109 7.415 1.00 84.94 103 GLN A CA 1
ATOM 859 C C . GLN A 1 103 ? -11.386 -11.068 8.191 1.00 84.94 103 GLN A C 1
ATOM 861 O O . GLN A 1 103 ? -11.908 -11.372 9.261 1.00 84.94 103 GLN A O 1
ATOM 866 N N . ASP A 1 104 ? -11.514 -9.849 7.661 1.00 83.56 104 ASP A N 1
ATOM 867 C CA . ASP A 1 104 ? -12.328 -8.809 8.286 1.00 83.56 104 ASP A CA 1
ATOM 868 C C . ASP A 1 104 ? -12.905 -7.843 7.246 1.00 83.56 104 ASP A C 1
ATOM 870 O O . ASP A 1 104 ? -12.227 -6.974 6.695 1.00 83.56 104 ASP A O 1
ATOM 874 N N . SER A 1 105 ? -14.219 -7.954 7.047 1.00 80.88 105 SER A N 1
ATOM 875 C CA . SER A 1 105 ? -14.996 -7.098 6.144 1.00 80.88 105 SER A CA 1
ATOM 876 C C . SER A 1 105 ? -15.003 -5.604 6.510 1.00 80.88 105 SER A C 1
ATOM 878 O O . SER A 1 105 ? -15.441 -4.785 5.697 1.00 80.88 105 SER A O 1
ATOM 880 N N . ASN A 1 106 ? -14.543 -5.232 7.713 1.00 82.50 106 ASN A N 1
ATOM 881 C CA . ASN A 1 106 ? -14.427 -3.839 8.146 1.00 82.50 106 ASN A CA 1
ATOM 882 C C . ASN A 1 106 ? -13.046 -3.230 7.876 1.00 82.50 106 ASN A C 1
ATOM 884 O O . ASN A 1 106 ? -12.896 -2.019 8.068 1.00 82.50 106 ASN A O 1
ATOM 888 N N . LYS A 1 107 ? -12.050 -4.012 7.430 1.00 88.19 107 LYS A N 1
ATOM 889 C CA . LYS A 1 107 ? -10.731 -3.456 7.111 1.00 88.19 107 LYS A CA 1
ATOM 890 C C . LYS A 1 107 ? -10.830 -2.438 5.985 1.00 88.19 107 LYS A C 1
ATOM 892 O O . LYS A 1 107 ? -11.496 -2.646 4.971 1.00 88.19 107 LYS A O 1
ATOM 897 N N . ILE A 1 108 ? -10.115 -1.331 6.156 1.00 92.75 108 ILE A N 1
ATOM 898 C CA . ILE A 1 108 ? -9.975 -0.327 5.107 1.00 92.75 108 ILE A CA 1
ATOM 899 C C . ILE A 1 108 ? -8.866 -0.798 4.173 1.00 92.75 108 ILE A C 1
ATOM 901 O O . ILE A 1 108 ? -7.708 -0.892 4.577 1.00 92.75 108 ILE A O 1
ATOM 905 N N . ILE A 1 109 ? -9.210 -1.080 2.919 1.00 93.94 109 ILE A N 1
ATOM 906 C CA . ILE A 1 109 ? -8.257 -1.603 1.940 1.00 93.94 109 ILE A CA 1
ATOM 907 C C . ILE A 1 109 ? -8.141 -0.629 0.773 1.00 93.94 109 ILE A C 1
ATOM 909 O O . ILE A 1 109 ? -9.130 -0.273 0.127 1.00 93.94 109 ILE A O 1
ATOM 913 N N . PHE A 1 110 ? -6.909 -0.209 0.509 1.00 95.12 110 PHE A N 1
ATOM 914 C CA . PHE A 1 110 ? -6.536 0.655 -0.599 1.00 95.12 110 PHE A CA 1
ATOM 915 C C . PHE A 1 110 ? -5.690 -0.113 -1.599 1.00 95.12 110 PHE A C 1
ATOM 917 O O . PHE A 1 110 ? -4.782 -0.845 -1.209 1.00 95.12 110 PHE A O 1
ATOM 924 N N . TYR A 1 111 ? -5.946 0.104 -2.883 1.00 95.19 111 TYR A N 1
ATOM 925 C CA . TYR A 1 111 ? -5.059 -0.340 -3.948 1.00 95.19 111 TYR A CA 1
ATOM 926 C C . TYR A 1 111 ? -4.570 0.875 -4.729 1.00 95.19 111 TYR A C 1
ATOM 928 O O . TYR A 1 111 ? -5.377 1.569 -5.344 1.00 95.19 111 TYR A O 1
ATOM 936 N N . VAL A 1 112 ? -3.269 1.156 -4.643 1.00 95.94 112 VAL A N 1
ATOM 937 C CA . VAL A 1 112 ? -2.659 2.397 -5.134 1.00 95.94 112 VAL A CA 1
ATOM 938 C C . VAL A 1 112 ? -1.870 2.124 -6.415 1.00 95.94 112 VAL A C 1
ATOM 940 O O . VAL A 1 112 ? -0.806 1.508 -6.374 1.00 95.94 112 VAL A O 1
ATOM 943 N N . ASP A 1 113 ? -2.376 2.618 -7.543 1.00 94.94 113 ASP A N 1
ATOM 944 C CA . ASP A 1 113 ? -1.846 2.418 -8.897 1.00 94.94 113 ASP A CA 1
ATOM 945 C C . ASP A 1 113 ? -1.566 3.766 -9.585 1.00 94.94 113 ASP A C 1
ATOM 947 O O . ASP A 1 113 ? -2.274 4.203 -10.486 1.00 94.94 113 ASP A O 1
ATOM 951 N N . LEU A 1 114 ? -0.506 4.448 -9.143 1.00 94.06 114 LEU A N 1
ATOM 952 C CA . LEU A 1 114 ? -0.152 5.788 -9.642 1.00 94.06 114 LEU A CA 1
ATOM 953 C C . LEU A 1 114 ? 0.459 5.790 -11.052 1.00 94.06 114 LEU A C 1
ATOM 955 O O . LEU A 1 114 ? 0.653 6.855 -11.634 1.00 94.06 114 LEU A O 1
ATOM 959 N N . HIS A 1 115 ? 0.834 4.622 -11.576 1.00 92.62 115 HIS A N 1
ATOM 960 C CA . HIS A 1 115 ? 1.443 4.498 -12.903 1.00 92.62 115 HIS A CA 1
ATOM 961 C C . HIS A 1 115 ? 0.462 3.997 -13.960 1.00 92.62 115 HIS A C 1
ATOM 963 O O . HIS A 1 115 ? 0.866 3.879 -15.119 1.00 92.62 115 HIS A O 1
ATOM 969 N N . HIS A 1 116 ? -0.783 3.712 -13.562 1.00 93.44 116 HIS A N 1
ATOM 970 C CA . HIS A 1 116 ? -1.768 3.020 -14.383 1.00 93.44 116 HIS A CA 1
ATOM 971 C C . HIS A 1 116 ? -1.151 1.764 -14.997 1.00 93.44 116 HIS A C 1
ATOM 973 O O . HIS A 1 116 ? -1.111 1.624 -16.218 1.00 93.44 116 HIS A O 1
ATOM 979 N N . GLU A 1 117 ? -0.579 0.897 -14.163 1.00 92.44 117 GLU A N 1
ATOM 980 C CA . GLU A 1 117 ? 0.087 -0.316 -14.632 1.00 92.44 117 GLU A CA 1
ATOM 981 C C . GLU A 1 117 ? -0.907 -1.194 -15.412 1.00 92.44 117 GLU A C 1
ATOM 983 O O . GLU A 1 117 ? -2.123 -1.171 -15.182 1.00 92.44 117 GLU A O 1
ATOM 988 N N . LEU A 1 118 ? -0.407 -1.961 -16.377 1.00 89.38 118 LEU A N 1
ATOM 989 C CA . LEU A 1 118 ? -1.183 -2.987 -17.061 1.00 89.38 118 LEU A CA 1
ATOM 990 C C . LEU A 1 118 ? -1.749 -3.959 -16.012 1.00 89.38 118 LEU A C 1
ATOM 992 O O . LEU A 1 118 ? -1.008 -4.461 -15.172 1.00 89.38 118 LEU A O 1
ATOM 996 N N . LEU A 1 119 ? -3.065 -4.198 -16.038 1.00 87.50 119 LEU A N 1
ATOM 997 C CA . LEU A 1 119 ? -3.813 -4.914 -14.986 1.00 87.50 119 LEU A CA 1
ATOM 998 C C . LEU A 1 119 ? -3.793 -4.235 -13.599 1.00 87.50 119 LEU A C 1
ATOM 1000 O O . LEU A 1 119 ? -4.267 -4.806 -12.616 1.00 87.50 119 LEU A O 1
ATOM 1004 N N . GLY A 1 120 ? -3.287 -3.010 -13.480 1.00 86.56 120 GLY A N 1
ATOM 1005 C CA . GLY A 1 120 ? -3.330 -2.222 -12.250 1.00 86.56 120 GLY A CA 1
ATOM 1006 C C . GLY A 1 120 ? -4.760 -1.866 -11.832 1.00 86.56 120 GLY A C 1
ATOM 1007 O O . GLY A 1 120 ? -5.080 -1.824 -10.654 1.00 86.56 120 GLY A O 1
ATOM 1008 N N . ASP A 1 121 ? -5.691 -1.747 -12.764 1.00 89.31 121 ASP A N 1
ATOM 1009 C CA . ASP A 1 121 ? -7.111 -1.529 -12.489 1.00 89.31 121 ASP A CA 1
ATOM 1010 C C . ASP A 1 121 ? -7.885 -2.809 -12.127 1.00 89.31 121 ASP A C 1
ATOM 1012 O O . ASP A 1 121 ? -9.104 -2.759 -12.001 1.00 89.31 121 ASP A O 1
ATOM 1016 N N . SER A 1 122 ? -7.216 -3.941 -11.864 1.00 88.19 122 SER A N 1
ATOM 1017 C CA . SER A 1 122 ? -7.880 -5.215 -11.510 1.00 88.19 122 SER A CA 1
ATOM 1018 C C . SER A 1 122 ? -8.812 -5.128 -10.293 1.00 88.19 122 SER A C 1
ATOM 1020 O O . SER A 1 122 ? -9.703 -5.958 -10.132 1.00 88.19 122 SER A O 1
ATOM 1022 N N . PHE A 1 123 ? -8.609 -4.139 -9.419 1.00 88.12 123 PHE A N 1
ATOM 1023 C CA . PHE A 1 123 ? -9.469 -3.882 -8.260 1.00 88.12 123 PHE A CA 1
ATOM 1024 C C . PHE A 1 123 ? -10.409 -2.681 -8.444 1.00 88.12 123 PHE A C 1
ATOM 1026 O O . PHE A 1 123 ? -11.149 -2.332 -7.520 1.00 88.12 123 PHE A O 1
ATOM 1033 N N . ALA A 1 124 ? -10.401 -2.029 -9.609 1.00 88.44 124 ALA A N 1
ATOM 1034 C CA . ALA A 1 124 ? -11.340 -0.961 -9.919 1.00 88.44 124 ALA A CA 1
ATOM 1035 C C . ALA A 1 124 ? -12.770 -1.525 -9.929 1.00 88.44 124 ALA A C 1
ATOM 1037 O O . ALA A 1 124 ? -13.066 -2.529 -10.566 1.00 88.44 124 ALA A O 1
ATOM 1038 N N . GLY A 1 125 ? -13.663 -0.903 -9.157 1.00 83.12 125 GLY A N 1
ATOM 1039 C CA . GLY A 1 125 ? -15.042 -1.376 -8.998 1.00 83.12 125 GLY A CA 1
ATOM 1040 C C . GLY A 1 125 ? -15.219 -2.567 -8.047 1.00 83.12 125 GLY A C 1
ATOM 1041 O O . GLY A 1 125 ? -16.361 -2.910 -7.740 1.00 83.12 125 GLY A O 1
ATOM 1042 N N . TYR A 1 126 ? -14.142 -3.158 -7.509 1.00 84.69 126 TYR A N 1
ATOM 1043 C CA . TYR A 1 126 ? -14.274 -4.255 -6.551 1.00 84.69 126 TYR A CA 1
ATOM 1044 C C . TYR A 1 126 ? -14.827 -3.748 -5.215 1.00 84.69 126 TYR A C 1
ATOM 1046 O O . TYR A 1 126 ? -14.262 -2.874 -4.550 1.00 84.69 126 TYR A O 1
ATOM 1054 N N . LYS A 1 127 ? -15.967 -4.301 -4.798 1.00 83.38 127 LYS A N 1
ATOM 1055 C CA . LYS A 1 127 ? -16.669 -3.849 -3.597 1.00 83.38 127 LYS A CA 1
ATOM 1056 C C . LYS A 1 127 ? -15.821 -4.159 -2.359 1.00 83.38 127 LYS A C 1
ATOM 1058 O O . LYS A 1 127 ? -15.661 -5.318 -2.010 1.00 83.38 127 LYS A O 1
ATOM 1063 N N . GLY A 1 128 ? -15.359 -3.140 -1.637 1.00 85.75 128 GLY A N 1
ATOM 1064 C CA . GLY A 1 128 ? -14.546 -3.312 -0.421 1.00 85.75 128 GLY A CA 1
ATOM 1065 C C . GLY A 1 128 ? -13.045 -3.075 -0.611 1.00 85.75 128 GLY A C 1
ATOM 1066 O O . GLY A 1 128 ? -12.317 -3.062 0.377 1.00 85.75 128 GLY A O 1
ATOM 1067 N N . ILE A 1 129 ? -12.594 -2.781 -1.835 1.00 90.94 129 ILE A N 1
ATOM 1068 C CA . ILE A 1 129 ? -11.248 -2.261 -2.101 1.00 90.94 129 ILE A CA 1
ATOM 1069 C C . ILE A 1 129 ? -11.400 -0.900 -2.771 1.00 90.94 129 ILE A C 1
ATOM 1071 O O . ILE A 1 129 ? -12.065 -0.757 -3.796 1.00 90.94 129 ILE A O 1
ATOM 1075 N N . LYS A 1 130 ? -10.798 0.135 -2.186 1.00 92.81 130 LYS A N 1
ATOM 1076 C CA . LYS A 1 130 ? -10.778 1.460 -2.803 1.00 92.81 130 LYS A CA 1
ATOM 1077 C C . LYS A 1 130 ? -9.568 1.554 -3.729 1.00 92.81 130 LYS A C 1
ATOM 1079 O O . LYS A 1 130 ? -8.439 1.700 -3.262 1.00 92.81 130 LYS A O 1
ATOM 1084 N N . TYR A 1 131 ? -9.829 1.486 -5.033 1.00 94.62 131 TYR A N 1
ATOM 1085 C CA . TYR A 1 131 ? -8.850 1.820 -6.066 1.00 94.62 131 TYR A CA 1
ATOM 1086 C C . TYR A 1 131 ? -8.487 3.308 -5.997 1.00 94.62 131 TYR A C 1
ATOM 1088 O O . TYR A 1 131 ? -9.370 4.158 -5.809 1.00 94.62 131 TYR A O 1
ATOM 1096 N N . ILE A 1 132 ? -7.191 3.596 -6.101 1.00 95.19 132 ILE A N 1
ATOM 1097 C CA . ILE A 1 132 ? -6.624 4.938 -6.088 1.00 95.19 132 ILE A CA 1
ATOM 1098 C C . ILE A 1 132 ? -5.551 5.039 -7.169 1.00 95.19 132 ILE A C 1
ATOM 1100 O O . ILE A 1 132 ? -4.490 4.431 -7.069 1.00 95.19 132 ILE A O 1
ATOM 1104 N N . ASP A 1 133 ? -5.816 5.872 -8.157 1.00 94.81 133 ASP A N 1
ATOM 1105 C CA . ASP A 1 133 ? -4.905 6.247 -9.238 1.00 94.81 133 ASP A CA 1
ATOM 1106 C C . ASP A 1 133 ? -4.312 7.654 -9.041 1.00 94.81 133 ASP A C 1
ATOM 1108 O O . ASP A 1 133 ? -3.294 8.005 -9.634 1.00 94.81 133 ASP A O 1
ATOM 1112 N N . ASN A 1 134 ? -4.901 8.452 -8.145 1.00 93.69 134 ASN A N 1
ATOM 1113 C CA . ASN A 1 134 ? -4.498 9.826 -7.878 1.00 93.69 134 ASN A CA 1
ATOM 1114 C C . ASN A 1 134 ? -3.975 10.024 -6.444 1.00 93.69 134 ASN A C 1
ATOM 1116 O O . ASN A 1 134 ? -4.653 9.759 -5.447 1.00 93.69 134 ASN A O 1
ATOM 1120 N N . LEU A 1 135 ? -2.763 10.574 -6.328 1.00 93.44 135 LEU A N 1
ATOM 1121 C CA . LEU A 1 135 ? -2.125 10.856 -5.040 1.00 93.44 135 LEU A CA 1
ATOM 1122 C C . LEU A 1 135 ? -2.870 11.918 -4.210 1.00 93.44 135 LEU A C 1
ATOM 1124 O O . LEU A 1 135 ? -2.907 11.813 -2.983 1.00 93.44 135 LEU A O 1
ATOM 1128 N N . ALA A 1 136 ? -3.466 12.926 -4.852 1.00 94.50 136 ALA A N 1
ATOM 1129 C CA . ALA A 1 136 ? -4.220 13.975 -4.166 1.00 94.50 136 ALA A CA 1
ATOM 1130 C C . ALA A 1 136 ? -5.467 13.399 -3.480 1.00 94.50 136 ALA A C 1
ATOM 1132 O O . ALA A 1 136 ? -5.738 13.705 -2.315 1.00 94.50 136 ALA A O 1
ATOM 1133 N N . ASP A 1 137 ? -6.167 12.490 -4.162 1.00 93.88 137 ASP A N 1
ATOM 1134 C CA . ASP A 1 137 ? -7.308 11.776 -3.590 1.00 93.88 137 ASP A CA 1
ATOM 1135 C C . ASP A 1 137 ? -6.875 10.897 -2.419 1.00 93.88 137 ASP A C 1
ATOM 1137 O O . ASP A 1 137 ? -7.543 10.875 -1.377 1.00 93.88 137 ASP A O 1
ATOM 1141 N N . PHE A 1 138 ? -5.717 10.234 -2.536 1.00 96.50 138 PHE A N 1
ATOM 1142 C CA . PHE A 1 138 ? -5.171 9.466 -1.422 1.00 96.50 138 PHE A CA 1
ATOM 1143 C C . PHE A 1 138 ? -4.881 10.349 -0.204 1.00 96.50 138 PHE A C 1
ATOM 1145 O O . PHE A 1 138 ? -5.258 10.007 0.917 1.00 96.50 138 PHE A O 1
ATOM 1152 N N . GLU A 1 139 ? -4.262 11.514 -0.406 1.00 97.12 139 GLU A N 1
ATOM 1153 C CA . GLU A 1 139 ? -3.983 12.467 0.670 1.00 97.12 139 GLU A CA 1
ATOM 1154 C C . GLU A 1 139 ? -5.267 12.942 1.370 1.00 97.12 139 GLU A C 1
ATOM 1156 O O . GLU A 1 139 ? -5.315 13.001 2.605 1.00 97.12 139 GLU A O 1
ATOM 1161 N N . VAL A 1 140 ? -6.322 13.247 0.608 1.00 96.75 140 VAL A N 1
ATOM 1162 C CA . VAL A 1 140 ? -7.630 13.628 1.164 1.00 96.75 140 VAL A CA 1
ATOM 1163 C C . VAL A 1 140 ? -8.208 12.498 2.017 1.00 96.75 140 VAL A C 1
ATOM 1165 O O . VAL A 1 140 ? -8.695 12.747 3.125 1.00 96.75 140 VAL A O 1
ATOM 1168 N N . ILE A 1 141 ? -8.128 11.256 1.540 1.00 96.00 141 ILE A N 1
ATOM 1169 C CA . ILE A 1 141 ? -8.594 10.076 2.275 1.00 96.00 141 ILE A CA 1
ATOM 1170 C C . ILE A 1 141 ? -7.808 9.891 3.580 1.00 96.00 141 ILE A C 1
ATOM 1172 O O . ILE A 1 141 ? -8.415 9.755 4.644 1.00 96.00 141 ILE A O 1
ATOM 1176 N N . LEU A 1 142 ? -6.476 9.972 3.538 1.00 96.75 142 LEU A N 1
ATOM 1177 C CA . LEU A 1 142 ? -5.626 9.852 4.728 1.00 96.75 142 LEU A CA 1
ATOM 1178 C C . LEU A 1 142 ? -5.931 10.940 5.767 1.00 96.75 142 LEU A C 1
ATOM 1180 O O . LEU A 1 142 ? -5.965 10.659 6.966 1.00 96.75 142 LEU A O 1
ATOM 1184 N N . LYS A 1 143 ? -6.203 12.177 5.331 1.00 96.94 143 LYS A N 1
ATOM 1185 C CA . LYS A 1 143 ? -6.629 13.272 6.222 1.00 96.94 143 LYS A CA 1
ATOM 1186 C C . LYS A 1 143 ? -7.982 12.982 6.877 1.00 96.94 143 LYS A C 1
ATOM 1188 O O . LYS A 1 143 ? -8.136 13.224 8.073 1.00 96.94 143 LYS A O 1
ATOM 1193 N N . LYS A 1 144 ? -8.942 12.420 6.133 1.00 96.19 144 LYS A N 1
ATOM 1194 C CA . LYS A 1 144 ? -10.231 11.981 6.698 1.00 96.19 144 LYS A CA 1
ATOM 1195 C C . LYS A 1 144 ? -10.039 10.868 7.729 1.00 96.19 144 LYS A C 1
ATOM 1197 O O . LYS A 1 144 ? -10.640 10.948 8.795 1.00 96.19 144 LYS A O 1
ATOM 1202 N N . ILE A 1 145 ? -9.174 9.888 7.453 1.00 94.94 145 ILE A N 1
ATOM 1203 C CA . ILE A 1 145 ? -8.837 8.805 8.395 1.00 94.94 145 ILE A CA 1
ATOM 1204 C C . ILE A 1 145 ? -8.240 9.382 9.676 1.00 94.94 145 ILE A C 1
ATOM 1206 O O . ILE A 1 145 ? -8.717 9.080 10.766 1.00 94.94 145 ILE A O 1
ATOM 1210 N N . LYS A 1 146 ? -7.239 10.262 9.550 1.00 95.12 146 LYS A N 1
ATOM 1211 C CA . LYS A 1 146 ? -6.579 10.914 10.690 1.00 95.12 146 LYS A CA 1
ATOM 1212 C C . LYS A 1 146 ? -7.576 11.591 11.634 1.00 95.12 146 LYS A C 1
ATOM 1214 O O . LYS A 1 146 ? -7.389 11.555 12.846 1.00 95.12 146 LYS A O 1
ATOM 1219 N N . ASN A 1 147 ? -8.609 12.208 11.064 1.00 94.62 147 ASN A N 1
ATOM 1220 C CA . ASN A 1 147 ? -9.618 12.963 11.798 1.00 94.62 147 ASN A CA 1
ATOM 1221 C C . ASN A 1 147 ? -10.824 12.108 12.232 1.00 94.62 147 ASN A C 1
ATOM 1223 O O . ASN A 1 147 ? -11.780 12.658 12.765 1.00 94.62 147 ASN A O 1
ATOM 1227 N N . GLY A 1 148 ? -10.820 10.792 11.977 1.00 90.06 148 GLY A N 1
ATOM 1228 C CA . GLY A 1 148 ? -11.956 9.911 12.281 1.00 90.06 148 GLY A CA 1
ATOM 1229 C C . GLY A 1 148 ? -13.197 10.157 11.413 1.00 90.06 148 GLY A C 1
ATOM 1230 O O . GLY A 1 148 ? -14.282 9.697 11.745 1.00 90.06 148 GLY A O 1
ATOM 1231 N N . LEU A 1 149 ? -13.053 10.881 10.299 1.00 90.94 149 LEU A N 1
ATOM 1232 C CA . LEU A 1 149 ? -14.144 11.269 9.394 1.00 90.94 149 LEU A CA 1
ATOM 1233 C C . LEU A 1 149 ? -14.274 10.338 8.183 1.00 90.94 149 LEU A C 1
ATOM 1235 O O . LEU A 1 149 ? -15.103 10.561 7.299 1.00 90.94 149 LEU A O 1
ATOM 1239 N N . TYR A 1 150 ? -13.404 9.335 8.075 1.00 89.06 150 TYR A N 1
ATOM 1240 C CA . TYR A 1 150 ? -13.439 8.408 6.957 1.00 89.06 150 TYR A CA 1
ATOM 1241 C C . TYR A 1 150 ? -14.466 7.305 7.201 1.00 89.06 150 TYR A C 1
ATOM 1243 O O . TYR A 1 150 ? -14.196 6.315 7.875 1.00 89.06 150 TYR A O 1
ATOM 1251 N N . CYS A 1 151 ? -15.643 7.470 6.603 1.00 75.75 151 CYS A N 1
ATOM 1252 C CA . CYS A 1 151 ? -16.650 6.423 6.537 1.00 75.75 151 CYS A CA 1
ATOM 1253 C C . CYS A 1 151 ? -16.373 5.536 5.324 1.00 75.75 151 CYS A C 1
ATOM 1255 O O . CYS A 1 151 ? -16.778 5.852 4.201 1.00 75.75 151 CYS A O 1
ATOM 1257 N N . PHE A 1 152 ? -15.694 4.413 5.542 1.00 73.19 152 PHE A N 1
ATOM 1258 C CA . PHE A 1 152 ? -15.671 3.362 4.537 1.00 73.19 152 PHE A CA 1
ATOM 1259 C C . PHE A 1 152 ? -17.071 2.749 4.456 1.00 73.19 152 PHE A C 1
ATOM 1261 O O . PHE A 1 152 ? -17.613 2.310 5.473 1.00 73.19 152 PHE A O 1
ATOM 1268 N N . LYS A 1 153 ? -17.700 2.768 3.273 1.00 64.06 153 LYS A N 1
ATOM 1269 C CA . LYS A 1 153 ? -19.010 2.131 3.096 1.00 64.06 153 LYS A CA 1
ATOM 1270 C C . LYS A 1 153 ? -18.837 0.633 3.344 1.00 64.06 153 LYS A C 1
ATOM 1272 O O . LYS A 1 153 ? -18.259 -0.065 2.518 1.00 64.06 153 LYS A O 1
ATOM 1277 N N . LYS A 1 154 ? -19.323 0.180 4.503 1.00 55.88 154 LYS A N 1
ATOM 1278 C CA . LYS A 1 154 ? -19.317 -1.224 4.911 1.00 55.88 154 LYS A CA 1
ATOM 1279 C C . LYS A 1 154 ? -19.982 -2.072 3.840 1.00 55.88 154 LYS A C 1
ATOM 1281 O O . LYS A 1 154 ? -21.076 -1.754 3.371 1.00 55.88 154 LYS A O 1
ATOM 1286 N N . ASN A 1 155 ? -19.369 -3.207 3.544 1.00 48.19 155 ASN A N 1
ATOM 1287 C CA . ASN A 1 155 ? -20.094 -4.296 2.928 1.00 48.19 155 ASN A CA 1
ATOM 1288 C C . ASN A 1 155 ? -20.862 -5.033 4.017 1.00 48.19 155 ASN A C 1
ATOM 1290 O O . ASN A 1 155 ? -20.340 -5.947 4.642 1.00 48.19 155 ASN A O 1
ATOM 1294 N N . VAL A 1 156 ? -22.136 -4.680 4.197 1.00 41.03 156 VAL A N 1
ATOM 1295 C CA . VAL A 1 156 ? -23.110 -5.714 4.551 1.00 41.03 156 VAL A CA 1
ATOM 1296 C C . VAL A 1 156 ? -23.165 -6.628 3.328 1.00 41.03 156 VAL A C 1
ATOM 1298 O O . VAL A 1 156 ? -23.765 -6.282 2.311 1.00 41.03 156 VAL A O 1
ATOM 1301 N N . ARG A 1 157 ? -22.433 -7.742 3.364 1.00 42.97 157 ARG A N 1
ATOM 1302 C CA . ARG A 1 157 ? -22.814 -8.900 2.559 1.00 42.97 157 ARG A CA 1
ATOM 1303 C C . ARG A 1 157 ? -24.032 -9.492 3.266 1.00 42.97 157 ARG A C 1
ATOM 1305 O O . ARG A 1 157 ? -23.917 -9.945 4.404 1.00 42.97 157 ARG A O 1
ATOM 1312 N N . SER A 1 158 ? -25.192 -9.465 2.611 1.00 39.88 158 SER A N 1
ATOM 1313 C CA . SER A 1 158 ? -26.163 -10.544 2.795 1.00 39.88 158 SER A CA 1
ATOM 1314 C C . SER A 1 158 ? -25.404 -11.857 2.605 1.00 39.88 158 SER A C 1
ATOM 1316 O O . SER A 1 158 ? -24.477 -11.954 1.800 1.00 39.88 158 SER A O 1
ATOM 1318 N N . LYS A 1 159 ? -25.733 -12.850 3.419 1.00 41.38 159 LYS A N 1
ATOM 1319 C CA . LYS A 1 159 ? -24.978 -14.093 3.597 1.00 41.38 159 LYS A CA 1
ATOM 1320 C C . LYS A 1 159 ? -25.003 -15.040 2.375 1.00 41.38 159 LYS A C 1
ATOM 1322 O O . LYS A 1 159 ? -24.815 -16.232 2.572 1.00 41.38 159 LYS A O 1
ATOM 1327 N N . THR A 1 160 ? -25.255 -14.563 1.154 1.00 41.97 160 THR A N 1
ATOM 1328 C CA . THR A 1 160 ? -25.683 -15.433 0.041 1.00 41.97 160 THR A CA 1
ATOM 1329 C C . THR A 1 160 ? -25.208 -15.078 -1.364 1.00 41.97 160 THR A C 1
ATOM 1331 O O . THR A 1 160 ? -25.416 -15.905 -2.238 1.00 41.97 160 THR A O 1
ATOM 1334 N N . ASP A 1 161 ? -24.548 -13.949 -1.626 1.00 43.28 161 ASP A N 1
ATOM 1335 C CA . ASP A 1 161 ? -24.310 -13.581 -3.034 1.00 43.28 161 ASP A CA 1
ATOM 1336 C C . ASP A 1 161 ? -22.905 -14.003 -3.511 1.00 43.28 161 ASP A C 1
ATOM 1338 O O . ASP A 1 161 ? -21.903 -13.291 -3.348 1.00 43.28 161 ASP A O 1
ATOM 1342 N N . ASP A 1 162 ? -22.898 -15.224 -4.055 1.00 46.78 162 ASP A N 1
ATOM 1343 C CA . ASP A 1 162 ? -22.163 -15.710 -5.229 1.00 46.78 162 ASP A CA 1
ATOM 1344 C C . ASP A 1 162 ? -20.630 -15.698 -5.202 1.00 46.78 162 ASP A C 1
ATOM 1346 O O . ASP A 1 162 ? -19.950 -15.032 -5.984 1.00 46.78 162 ASP A O 1
ATOM 1350 N N . MET A 1 163 ? -20.064 -16.575 -4.376 1.00 41.72 163 MET A N 1
ATOM 1351 C CA . MET A 1 163 ? -18.997 -17.442 -4.881 1.00 41.72 163 MET A CA 1
ATOM 1352 C C . MET A 1 163 ? -19.660 -18.801 -5.084 1.00 41.72 163 MET A C 1
ATOM 1354 O O . MET A 1 163 ? -19.962 -19.462 -4.092 1.00 41.72 163 MET A O 1
ATOM 1358 N N . LYS A 1 164 ? -19.939 -19.180 -6.341 1.00 43.19 164 LYS A N 1
ATOM 1359 C CA . LYS A 1 164 ? -20.354 -20.550 -6.672 1.00 43.19 164 LYS A CA 1
ATOM 1360 C C . LYS A 1 164 ? -19.414 -21.505 -5.940 1.00 43.19 164 LYS A C 1
ATOM 1362 O O . LYS A 1 164 ? -18.189 -21.341 -6.006 1.00 43.19 164 LYS A O 1
ATOM 1367 N N . SER A 1 165 ? -19.987 -22.435 -5.188 1.00 53.09 165 SER A N 1
ATOM 1368 C CA . SER A 1 165 ? -19.212 -23.475 -4.526 1.00 53.09 165 SER A CA 1
ATOM 1369 C C . SER A 1 165 ? -18.412 -24.231 -5.589 1.00 53.09 165 SER A C 1
ATOM 1371 O O . SER A 1 165 ? -18.846 -24.354 -6.733 1.00 53.09 165 SER A O 1
ATOM 1373 N N . ALA A 1 166 ? -17.244 -24.768 -5.233 1.00 54.44 166 ALA A N 1
ATOM 1374 C CA . ALA A 1 166 ? -16.464 -25.600 -6.152 1.00 54.44 166 ALA A CA 1
ATOM 1375 C C . ALA A 1 166 ? -17.279 -26.797 -6.692 1.00 54.44 166 ALA A C 1
ATOM 1377 O O . ALA A 1 166 ? -16.989 -27.296 -7.775 1.00 54.44 166 ALA A O 1
ATOM 1378 N N . THR A 1 167 ? -18.322 -27.219 -5.968 1.00 52.38 167 THR A N 1
ATOM 1379 C CA . THR A 1 167 ? -19.307 -28.212 -6.423 1.00 52.38 167 THR A CA 1
ATOM 1380 C C . THR A 1 167 ? -20.189 -27.700 -7.558 1.00 52.38 167 THR A C 1
ATOM 1382 O O . THR A 1 167 ? -20.402 -28.423 -8.521 1.00 52.38 167 THR A O 1
ATOM 1385 N N . ASP A 1 168 ? -20.623 -26.442 -7.505 1.00 49.41 168 ASP A N 1
ATOM 1386 C CA . ASP A 1 168 ? -21.530 -25.852 -8.499 1.00 49.41 168 ASP A CA 1
ATOM 1387 C C . ASP A 1 168 ? -20.824 -25.640 -9.848 1.00 49.41 168 ASP A C 1
ATOM 1389 O O . ASP A 1 168 ? -21.456 -25.604 -10.897 1.00 49.41 168 ASP A O 1
ATOM 1393 N N . ILE A 1 169 ? -19.493 -25.511 -9.829 1.00 54.28 169 ILE A N 1
ATOM 1394 C CA . ILE A 1 169 ? -18.653 -25.423 -11.033 1.00 54.28 169 ILE A CA 1
ATOM 1395 C C . ILE A 1 169 ? -18.455 -26.809 -11.669 1.00 54.28 169 ILE A C 1
ATOM 1397 O O . ILE A 1 169 ? -18.323 -26.912 -12.886 1.00 54.28 169 ILE A O 1
ATOM 1401 N N . LEU A 1 170 ? -18.432 -27.880 -10.868 1.00 48.00 170 LEU A N 1
ATOM 1402 C CA . LEU A 1 170 ? -18.253 -29.249 -11.364 1.00 48.00 170 LEU A CA 1
ATOM 1403 C C . LEU A 1 170 ? -19.518 -29.795 -12.037 1.00 48.00 170 LEU A C 1
ATOM 1405 O O . LEU A 1 170 ? -19.398 -30.555 -12.993 1.00 48.00 170 LEU A O 1
ATOM 1409 N N . GLU A 1 171 ? -20.706 -29.383 -11.589 1.00 53.03 171 GLU A N 1
ATOM 1410 C CA . GLU A 1 171 ? -21.978 -29.787 -12.207 1.00 53.03 171 GLU A CA 1
ATOM 1411 C C . GLU A 1 171 ? -22.229 -29.131 -13.575 1.00 53.03 171 GLU A C 1
ATOM 1413 O O . GLU A 1 171 ? -22.972 -29.680 -14.378 1.00 53.03 171 GLU A O 1
ATOM 1418 N N . GLU A 1 172 ? -21.587 -28.000 -13.890 1.00 51.50 172 GLU A N 1
ATOM 1419 C CA . GLU A 1 172 ? -21.704 -27.346 -15.207 1.00 51.50 172 GLU A CA 1
ATOM 1420 C C . GLU A 1 172 ? -20.758 -27.936 -16.276 1.00 51.50 172 GLU A C 1
ATOM 1422 O O . GLU A 1 172 ? -20.827 -27.542 -17.441 1.00 51.50 172 GLU A O 1
ATOM 1427 N N . ILE A 1 173 ? -19.863 -28.857 -15.897 1.00 50.91 173 ILE A N 1
ATOM 1428 C CA . ILE A 1 173 ? -18.831 -29.445 -16.777 1.00 50.91 173 ILE A CA 1
ATOM 1429 C C . ILE A 1 173 ? -19.133 -30.922 -17.130 1.00 50.91 173 ILE A C 1
ATOM 1431 O O . ILE A 1 173 ? -18.421 -31.513 -17.946 1.00 50.91 173 ILE A O 1
ATOM 1435 N N . ILE A 1 174 ? -20.196 -31.516 -16.574 1.00 44.16 174 ILE A N 1
ATOM 1436 C CA . ILE A 1 174 ? -20.652 -32.893 -16.863 1.00 44.16 174 ILE A CA 1
ATOM 1437 C C . ILE A 1 174 ? -21.933 -32.845 -17.696 1.00 44.16 174 ILE A C 1
ATOM 1439 O O . ILE A 1 174 ? -22.006 -33.609 -18.685 1.00 44.16 174 ILE A O 1
#

Sequence (174 aa):
MVDVNTYGHRRDNLSLIPEKEYLRSRVFVINLVSRILSKWRIYIKPHPMWADRNIYLKKYYENCSRKVMIVDPLEPADKYIERSDIIVGFPPPSTTLFTSMLQDSNKIIFYVDLHHELLGDSFAGYKGIKYIDNLADFEVILKKIKNGLYCFKKNVRSKTDDMKSATDILEEII

pLDDT: mean 80.99, std 17.04, range [31.14, 97.12]

Radius of gyration: 17.68 Å; chains: 1; bounding box: 44×47×39 Å